Protein AF-A0A5B0SLC3-F1 (afdb_monomer_lite)

Foldseek 3Di:
DDDDDDDPVVVVVVVVVVVVVPPPDDWFDLDDAQAQWEAPQAPRATAFEAEDPQPPQQDWWAAPPDIQGSVNVVVVLLCCRRDHFAADPPFVDDQPLQCQQPVPPDDQWGWTWDDPPFKIWIKTWHKQAQQCVVRVDPSGHWHQNDNSSHDPPTRIYTYIGTGFMHGPSHTID

Organism: NCBI:txid56615

Radius of gyration: 23.88 Å; chains: 1; bounding box: 84×32×61 Å

pLDDT: mean 75.94, std 16.92, range [32.44, 94.94]

Sequence (173 aa):
MHLHTDSPFRIILSAFLLAFCCAISSWAATIMPNGAALGDMCDNSLACSVIDETWPKNKTFSCASKSITPTALGTATQALTIGKPRKIENGTSWPASASSGCANNGSDYSKHSYSNGLWTMYYTIRTVCKCKGKTRDAMAMPMCRAATSQDVSACNLAIFKFCSVEMNGSPCT

Secondary structure (DSSP, 8-state):
-------THHHHHHHHHHHHSSSS-SS--SS--SS--EEEEETTEEEEEEE-TTS-TTPPEEETTEEE-HHHHHHHHHHHHHS-PEEPTTTTS--HHHHHHHTTS-TTEEEEEEE-SS-EEEEEEEEEE-HHHHHS-TT------STTSB-TTSSEEEEEEEEEEEETTEE--

Structure (mmCIF, N/CA/C/O backbone):
data_AF-A0A5B0SLC3-F1
#
_entry.id   AF-A0A5B0SLC3-F1
#
loop_
_atom_site.group_PDB
_atom_site.id
_atom_site.type_symbol
_atom_site.label_atom_id
_atom_site.label_alt_id
_atom_site.label_comp_id
_atom_site.label_asym_id
_atom_site.label_entity_id
_atom_site.label_seq_id
_atom_site.pdbx_PDB_ins_code
_atom_site.Cartn_x
_atom_site.Cartn_y
_atom_site.Cartn_z
_atom_site.occupancy
_atom_site.B_iso_or_equiv
_atom_site.auth_seq_id
_atom_site.auth_comp_id
_atom_site.auth_asym_id
_atom_site.auth_atom_id
_atom_site.pdbx_PDB_model_num
ATOM 1 N N . MET A 1 1 ? 66.883 16.657 -39.617 1.00 36.19 1 MET A N 1
ATOM 2 C CA . MET A 1 1 ? 65.716 17.354 -39.033 1.00 36.19 1 MET A CA 1
ATOM 3 C C . MET A 1 1 ? 64.466 16.798 -39.698 1.00 36.19 1 MET A C 1
ATOM 5 O O . MET A 1 1 ? 64.132 17.227 -40.791 1.00 36.19 1 MET A O 1
ATOM 9 N N . HIS A 1 2 ? 63.833 15.786 -39.103 1.00 32.44 2 HIS A N 1
ATOM 10 C CA . HIS A 1 2 ? 62.523 15.306 -39.545 1.00 32.44 2 HIS A CA 1
ATOM 11 C C . HIS A 1 2 ? 61.487 15.812 -38.543 1.00 32.44 2 HIS A C 1
ATOM 13 O O . HIS A 1 2 ? 61.412 15.304 -37.428 1.00 32.44 2 HIS A O 1
ATOM 19 N N . LEU A 1 3 ? 60.729 16.841 -38.930 1.00 38.75 3 LEU A N 1
ATOM 20 C CA . LEU A 1 3 ? 59.452 17.142 -38.293 1.00 38.75 3 LEU A CA 1
ATOM 21 C C . LEU A 1 3 ? 58.434 16.148 -38.855 1.00 38.75 3 LEU A C 1
ATOM 23 O O . LEU A 1 3 ? 58.049 16.258 -40.017 1.00 38.75 3 LEU A O 1
ATOM 27 N N . HIS A 1 4 ? 58.019 15.183 -38.039 1.00 42.00 4 HIS A N 1
ATOM 28 C CA . HIS A 1 4 ? 56.776 14.466 -38.281 1.00 42.00 4 HIS A CA 1
ATOM 29 C C . HIS A 1 4 ? 55.666 15.245 -37.577 1.00 42.00 4 HIS A C 1
ATOM 31 O O . HIS A 1 4 ? 55.632 15.364 -36.357 1.00 42.00 4 HIS A O 1
ATOM 37 N N . THR A 1 5 ? 54.815 15.851 -38.392 1.00 42.91 5 THR A N 1
ATOM 38 C CA . THR A 1 5 ? 53.596 16.552 -38.016 1.00 42.91 5 THR A CA 1
ATOM 39 C C . THR A 1 5 ? 52.599 15.557 -37.429 1.00 42.91 5 THR A C 1
ATOM 41 O O . THR A 1 5 ? 52.014 14.748 -38.151 1.00 42.91 5 THR A O 1
ATOM 44 N N . ASP A 1 6 ? 52.397 15.624 -36.115 1.00 46.72 6 ASP A N 1
ATOM 45 C CA . ASP A 1 6 ? 51.289 14.942 -35.455 1.00 46.72 6 ASP A CA 1
ATOM 46 C C . ASP A 1 6 ? 49.964 15.533 -35.947 1.00 46.72 6 ASP A C 1
ATOM 48 O O . ASP A 1 6 ? 49.672 16.720 -35.798 1.00 46.72 6 ASP A O 1
ATOM 52 N N . SER A 1 7 ? 49.169 14.686 -36.598 1.00 44.53 7 SER A N 1
ATOM 53 C CA . SER A 1 7 ? 47.860 15.042 -37.134 1.00 44.53 7 SER A CA 1
ATOM 54 C C . SER A 1 7 ? 46.860 15.249 -35.983 1.00 44.53 7 SER A C 1
ATOM 56 O O . SER A 1 7 ? 46.539 14.283 -35.281 1.00 44.53 7 SER A O 1
ATOM 58 N N . PRO A 1 8 ? 46.282 16.454 -35.804 1.00 50.91 8 PRO A N 1
ATOM 59 C CA . PRO A 1 8 ? 45.325 16.733 -34.725 1.00 50.91 8 PRO A CA 1
ATOM 60 C C . PRO A 1 8 ? 43.996 15.974 -34.889 1.00 50.91 8 PRO A C 1
ATOM 62 O O . PRO A 1 8 ? 43.190 15.898 -33.964 1.00 50.91 8 PRO A O 1
ATOM 65 N N . PHE A 1 9 ? 43.769 15.357 -36.053 1.00 48.25 9 PHE A N 1
ATOM 66 C CA . PHE A 1 9 ? 42.526 14.663 -36.383 1.00 48.25 9 PHE A CA 1
ATOM 67 C C . PHE A 1 9 ? 42.329 13.346 -35.617 1.00 48.25 9 PHE A C 1
ATOM 69 O O . PHE A 1 9 ? 41.194 12.922 -35.403 1.00 48.25 9 PHE A O 1
ATOM 76 N N . ARG A 1 10 ? 43.411 12.701 -35.155 1.00 47.53 10 ARG A N 1
ATOM 77 C CA . ARG A 1 10 ? 43.316 11.434 -34.403 1.00 47.53 10 ARG A CA 1
ATOM 78 C C . ARG A 1 10 ? 42.950 11.620 -32.929 1.00 47.53 10 ARG A C 1
ATOM 80 O O . ARG A 1 10 ? 42.348 10.723 -32.339 1.00 47.53 10 ARG A O 1
ATOM 87 N N . ILE A 1 11 ? 43.255 12.785 -32.359 1.00 51.59 11 ILE A N 1
ATOM 88 C CA . ILE A 1 11 ? 42.973 13.110 -30.952 1.00 51.59 11 ILE A CA 1
ATOM 89 C C . ILE A 1 11 ? 41.493 13.493 -30.770 1.00 51.59 11 ILE A C 1
ATOM 91 O O . ILE A 1 11 ? 40.866 13.144 -29.773 1.00 51.59 11 ILE A O 1
ATOM 95 N N . ILE A 1 12 ? 40.888 14.135 -31.773 1.00 51.41 12 ILE A N 1
ATOM 96 C CA . ILE A 1 12 ? 39.483 14.571 -31.707 1.00 51.41 12 ILE A CA 1
ATOM 97 C C . ILE A 1 12 ? 38.520 13.376 -31.826 1.00 51.41 12 ILE A C 1
ATOM 99 O O . ILE A 1 12 ? 37.503 13.326 -31.132 1.00 51.41 12 ILE A O 1
ATOM 103 N N . LEU A 1 13 ? 38.861 12.367 -32.638 1.00 46.47 13 LEU A N 1
ATOM 104 C CA . LEU A 1 13 ? 38.028 11.169 -32.800 1.00 46.47 13 LEU A CA 1
ATOM 105 C C . LEU A 1 13 ? 38.008 10.286 -31.536 1.00 46.47 13 LEU A C 1
ATOM 107 O O . LEU A 1 13 ? 36.994 9.664 -31.224 1.00 46.47 13 LEU A O 1
ATOM 111 N N . SER A 1 14 ? 39.113 10.257 -30.786 1.00 49.41 14 SER A N 1
ATOM 112 C CA . SER A 1 14 ? 39.241 9.475 -29.550 1.00 49.41 14 SER A CA 1
ATOM 113 C C . SER A 1 14 ? 38.567 10.150 -28.348 1.00 49.41 14 SER A C 1
ATOM 115 O O . SER A 1 14 ? 38.035 9.451 -27.488 1.00 49.41 14 SER A O 1
ATOM 117 N N . ALA A 1 15 ? 38.470 11.484 -28.324 1.00 49.84 15 ALA A N 1
ATOM 118 C CA . ALA A 1 15 ? 37.702 12.205 -27.303 1.00 49.84 15 ALA A CA 1
ATOM 119 C C . ALA A 1 15 ? 36.176 12.020 -27.456 1.00 49.84 15 ALA A C 1
ATOM 121 O O . ALA A 1 15 ? 35.467 11.888 -26.458 1.00 49.84 15 ALA A O 1
ATOM 122 N N . PHE A 1 16 ? 35.662 11.935 -28.689 1.00 45.88 16 PHE A N 1
ATOM 123 C CA . PHE A 1 16 ? 34.228 11.717 -28.933 1.00 45.88 16 PHE A CA 1
ATOM 124 C C . PHE A 1 16 ? 33.765 10.281 -28.637 1.00 45.88 16 PHE A C 1
ATOM 126 O O . PHE A 1 16 ? 32.650 10.089 -28.153 1.00 45.88 16 PHE A O 1
ATOM 133 N N . LEU A 1 17 ? 34.622 9.277 -28.851 1.00 46.28 17 LEU A N 1
ATOM 134 C CA . LEU A 1 17 ? 34.318 7.879 -28.508 1.00 46.28 17 LEU A CA 1
ATOM 135 C C . LEU A 1 17 ? 34.371 7.608 -26.992 1.00 46.28 17 LEU A C 1
ATOM 137 O O . LEU A 1 17 ? 33.623 6.767 -26.501 1.00 46.28 17 LEU A O 1
ATOM 141 N N . LEU A 1 18 ? 35.186 8.350 -26.233 1.00 45.97 18 LEU A N 1
ATOM 142 C CA . LEU A 1 18 ? 35.244 8.253 -24.766 1.00 45.97 18 LEU A CA 1
ATOM 143 C C . LEU A 1 18 ? 34.127 9.039 -24.057 1.00 45.97 18 LEU A C 1
ATOM 145 O O . LEU A 1 18 ? 33.685 8.631 -22.985 1.00 45.97 18 LEU A O 1
ATOM 149 N N . ALA A 1 19 ? 33.611 10.114 -24.660 1.00 43.69 19 ALA A N 1
ATOM 150 C CA . ALA A 1 19 ? 32.486 10.869 -24.101 1.00 43.69 19 ALA A CA 1
ATOM 151 C C . ALA A 1 19 ? 31.131 10.148 -24.257 1.00 43.69 19 ALA A C 1
ATOM 153 O O . ALA A 1 19 ? 30.224 10.363 -23.453 1.00 43.69 19 ALA A O 1
ATOM 154 N N . PHE A 1 20 ? 30.992 9.255 -25.244 1.00 40.78 20 PHE A N 1
ATOM 155 C CA . PHE A 1 20 ? 29.750 8.505 -25.469 1.00 40.78 20 PHE A CA 1
ATOM 156 C C . PHE A 1 20 ? 29.604 7.255 -24.585 1.00 40.78 20 PHE A C 1
ATOM 158 O O . PHE A 1 20 ? 28.486 6.795 -24.364 1.00 40.78 20 PHE A O 1
ATOM 165 N N . CYS A 1 21 ? 30.701 6.742 -24.016 1.00 43.66 21 CYS A N 1
ATOM 166 C CA . CYS A 1 21 ? 30.666 5.593 -23.101 1.00 43.66 21 CYS A CA 1
ATOM 167 C C . CYS A 1 21 ? 30.377 5.965 -21.636 1.00 43.66 21 CYS A C 1
ATOM 169 O O . CYS A 1 21 ? 30.085 5.078 -20.842 1.00 43.66 21 CYS A O 1
ATOM 171 N N . CYS A 1 22 ? 30.421 7.251 -21.267 1.00 45.25 22 CYS A N 1
ATOM 172 C CA . CYS A 1 22 ? 30.190 7.689 -19.882 1.00 45.25 22 CYS A CA 1
ATOM 173 C C . CYS A 1 22 ? 28.802 8.310 -19.636 1.00 45.25 22 CYS A C 1
ATOM 175 O O . CYS A 1 22 ? 28.469 8.603 -18.490 1.00 45.25 22 CYS A O 1
ATOM 177 N N . ALA A 1 23 ? 27.980 8.506 -20.676 1.00 43.38 23 ALA A N 1
ATOM 178 C CA . ALA A 1 23 ? 26.650 9.129 -20.560 1.00 43.38 23 ALA A CA 1
ATOM 179 C C . ALA A 1 23 ? 25.478 8.124 -20.497 1.00 43.38 23 ALA A C 1
ATOM 181 O O . ALA A 1 23 ? 24.318 8.510 -20.361 1.00 43.38 23 ALA A O 1
ATOM 182 N N . ILE A 1 24 ? 25.775 6.829 -20.566 1.00 48.19 24 ILE A N 1
ATOM 183 C CA . ILE A 1 24 ? 24.839 5.711 -20.427 1.00 48.19 24 ILE A CA 1
ATOM 184 C C . ILE A 1 24 ? 25.585 4.788 -19.462 1.00 48.19 24 ILE A C 1
ATOM 186 O O . ILE A 1 24 ? 26.586 4.206 -19.838 1.00 48.19 24 ILE A O 1
ATOM 190 N N . SER A 1 25 ? 25.333 4.740 -18.162 1.00 48.56 25 SER A N 1
ATOM 191 C CA . SER A 1 25 ? 24.081 4.339 -17.541 1.00 48.56 25 SER A CA 1
ATOM 192 C C . SER A 1 25 ? 24.307 4.339 -16.025 1.00 48.56 25 SER A C 1
ATOM 194 O O . SER A 1 25 ? 24.937 3.425 -15.499 1.00 48.56 25 SER A O 1
ATOM 196 N N . SER A 1 26 ? 23.800 5.335 -15.298 1.00 47.81 26 SER A N 1
ATOM 197 C CA . SER A 1 26 ? 23.994 5.407 -13.836 1.00 47.81 26 SER A CA 1
ATOM 198 C C . SER A 1 26 ? 22.776 4.952 -13.025 1.00 47.81 26 SER A C 1
ATOM 200 O O . SER A 1 26 ? 22.685 5.289 -11.848 1.00 47.81 26 SER A O 1
ATOM 202 N N . TRP A 1 27 ? 21.783 4.281 -13.621 1.00 49.03 27 TRP A N 1
ATOM 203 C CA . TRP A 1 27 ? 20.468 4.123 -12.962 1.00 49.03 27 TRP A CA 1
ATOM 204 C C . TRP A 1 27 ? 19.976 2.681 -12.826 1.00 49.03 27 TRP A C 1
ATOM 206 O O . TRP A 1 27 ? 18.913 2.460 -12.254 1.00 49.03 27 TRP A O 1
ATOM 216 N N . ALA A 1 28 ? 20.739 1.710 -13.320 1.00 49.09 28 ALA A N 1
ATOM 217 C CA . ALA A 1 28 ? 20.491 0.296 -13.079 1.00 49.09 28 ALA A CA 1
ATOM 218 C C . ALA A 1 28 ? 21.817 -0.352 -12.697 1.00 49.09 28 ALA A C 1
ATOM 220 O O . ALA A 1 28 ? 22.614 -0.731 -13.549 1.00 49.09 28 ALA A O 1
ATOM 221 N N . ALA A 1 29 ? 22.086 -0.384 -11.395 1.00 48.25 29 ALA A N 1
ATOM 222 C CA . ALA A 1 29 ? 23.205 -1.140 -10.865 1.00 48.25 29 ALA A CA 1
ATOM 223 C C . ALA A 1 29 ? 22.861 -2.630 -10.966 1.00 48.25 29 ALA A C 1
ATOM 225 O O . ALA A 1 29 ? 21.820 -3.061 -10.473 1.00 48.25 29 ALA A O 1
ATOM 226 N N . THR A 1 30 ? 23.738 -3.402 -11.607 1.00 51.12 30 THR A N 1
ATOM 227 C CA . THR A 1 30 ? 23.533 -4.829 -11.866 1.00 51.12 30 THR A CA 1
ATOM 228 C C . THR A 1 30 ? 23.347 -5.639 -10.577 1.00 51.12 30 THR A C 1
A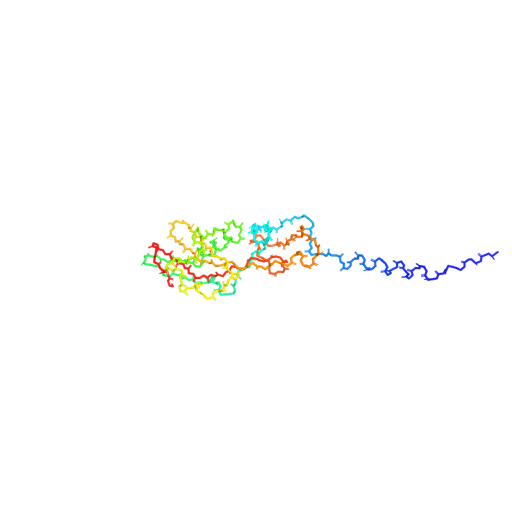TOM 230 O O . THR A 1 30 ? 22.634 -6.630 -10.637 1.00 51.12 30 THR A O 1
ATOM 233 N N . ILE A 1 31 ? 23.867 -5.222 -9.405 1.00 50.34 31 ILE A N 1
ATOM 234 C CA . ILE A 1 31 ? 23.516 -5.803 -8.086 1.00 50.34 31 ILE A CA 1
ATOM 235 C C . ILE A 1 31 ? 23.731 -4.783 -6.941 1.00 50.34 31 ILE A C 1
ATOM 237 O O . ILE A 1 31 ? 24.843 -4.290 -6.777 1.00 50.34 31 ILE A O 1
ATOM 241 N N . MET A 1 32 ? 22.680 -4.501 -6.148 1.00 46.25 32 MET A N 1
ATOM 242 C CA . MET A 1 32 ? 22.613 -4.480 -4.660 1.00 46.25 32 MET A CA 1
ATOM 243 C C . MET A 1 32 ? 21.408 -3.635 -4.171 1.00 46.25 32 MET A C 1
ATOM 245 O O . MET A 1 32 ? 21.354 -2.434 -4.450 1.00 46.25 32 MET A O 1
ATOM 249 N N . PRO A 1 33 ? 20.443 -4.212 -3.426 1.00 49.16 33 PRO A N 1
ATOM 250 C CA . PRO A 1 33 ? 19.330 -3.463 -2.847 1.00 49.16 33 PRO A CA 1
ATOM 251 C C . PRO A 1 33 ? 19.785 -2.766 -1.556 1.00 49.16 33 PRO A C 1
ATOM 253 O O . PRO A 1 33 ? 19.995 -3.421 -0.541 1.00 49.16 33 PRO A O 1
ATOM 256 N N . ASN A 1 34 ? 19.920 -1.439 -1.558 1.00 51.75 34 ASN A N 1
ATOM 257 C CA . ASN A 1 34 ? 20.232 -0.680 -0.337 1.00 51.75 34 ASN A CA 1
ATOM 258 C C . ASN A 1 34 ? 18.961 -0.129 0.322 1.00 51.75 34 ASN A C 1
ATOM 260 O O . ASN A 1 34 ? 18.767 1.075 0.452 1.00 51.75 34 ASN A O 1
ATOM 264 N N . GLY A 1 35 ? 18.107 -1.055 0.746 1.00 56.19 35 GLY A N 1
ATOM 265 C CA . GLY A 1 35 ? 16.836 -0.822 1.423 1.00 56.19 35 GLY A CA 1
ATOM 266 C C . GLY A 1 35 ? 16.010 -2.104 1.383 1.00 56.19 35 GLY A C 1
ATOM 267 O O . GLY A 1 35 ? 16.305 -3.002 0.591 1.00 56.19 35 GLY A O 1
ATOM 268 N N . ALA A 1 36 ? 14.965 -2.223 2.205 1.00 66.50 36 ALA A N 1
ATOM 269 C CA . ALA A 1 36 ? 13.980 -3.267 1.938 1.00 66.50 36 ALA A CA 1
ATOM 270 C C . ALA A 1 36 ? 13.426 -3.056 0.507 1.00 66.50 36 ALA A C 1
ATOM 272 O O . ALA A 1 36 ? 13.385 -1.924 0.024 1.00 66.50 36 ALA A O 1
ATOM 273 N N . ALA A 1 37 ? 13.042 -4.098 -0.215 1.00 75.50 37 ALA A N 1
ATOM 274 C CA . ALA A 1 37 ? 12.427 -3.964 -1.534 1.00 75.50 37 ALA A CA 1
ATOM 275 C C . ALA A 1 37 ? 11.290 -4.971 -1.642 1.00 75.50 37 ALA A C 1
ATOM 277 O O . ALA A 1 37 ? 11.351 -6.058 -1.063 1.00 75.50 37 ALA A O 1
ATOM 278 N N . LEU A 1 38 ? 10.247 -4.606 -2.377 1.00 82.81 38 LEU A N 1
ATOM 279 C CA . LEU A 1 38 ? 9.058 -5.432 -2.506 1.00 82.81 38 LEU A CA 1
ATOM 280 C C . LEU A 1 38 ? 9.235 -6.387 -3.677 1.00 82.81 38 LEU A C 1
ATOM 282 O O . LEU A 1 38 ? 9.367 -5.944 -4.814 1.00 82.81 38 LEU A O 1
ATOM 286 N N . GLY A 1 39 ? 9.259 -7.686 -3.385 1.00 80.31 39 GLY A N 1
ATOM 287 C CA . GLY A 1 39 ? 9.305 -8.740 -4.397 1.00 80.31 39 GLY A CA 1
ATOM 288 C C . GLY A 1 39 ? 7.956 -8.986 -5.064 1.00 80.31 39 GLY A C 1
ATOM 289 O O . GLY A 1 39 ? 6.916 -8.600 -4.534 1.00 80.31 39 GLY A O 1
ATOM 290 N N . ASP A 1 40 ? 7.995 -9.657 -6.214 1.00 79.94 40 ASP A N 1
ATOM 291 C CA . ASP A 1 40 ? 6.821 -10.104 -6.972 1.00 79.94 40 ASP A CA 1
ATOM 292 C C . ASP A 1 40 ? 5.856 -8.974 -7.383 1.00 79.94 40 ASP A C 1
ATOM 294 O O . ASP A 1 40 ? 4.640 -9.167 -7.452 1.00 79.94 40 ASP A O 1
ATOM 298 N N . MET A 1 41 ? 6.401 -7.781 -7.658 1.00 83.81 41 MET A N 1
ATOM 299 C CA . MET A 1 41 ? 5.620 -6.590 -8.026 1.00 83.81 41 MET A CA 1
ATOM 300 C C . MET A 1 41 ? 5.574 -6.352 -9.541 1.00 83.81 41 MET A C 1
ATOM 302 O O . MET A 1 41 ? 4.526 -6.007 -10.082 1.00 83.81 41 MET A O 1
ATOM 306 N N . CYS A 1 42 ? 6.700 -6.532 -10.235 1.00 82.06 42 CYS A N 1
ATOM 307 C CA . CYS A 1 42 ? 6.851 -6.208 -11.659 1.00 82.06 42 CYS A CA 1
ATOM 308 C C . CYS A 1 42 ? 7.370 -7.416 -12.440 1.00 82.06 42 CYS A C 1
ATOM 310 O O . CYS A 1 42 ? 8.559 -7.666 -12.359 1.00 82.06 42 CYS A O 1
ATOM 312 N N . ASP A 1 43 ? 6.548 -8.172 -13.176 1.00 79.50 43 ASP A N 1
ATOM 313 C CA . ASP A 1 43 ? 6.993 -9.401 -13.876 1.00 79.50 43 ASP A CA 1
ATOM 314 C C . ASP A 1 43 ? 7.875 -10.317 -12.986 1.00 79.50 43 ASP A C 1
ATOM 316 O O . ASP A 1 43 ? 8.914 -10.817 -13.410 1.00 79.50 43 ASP A O 1
ATOM 320 N N . ASN A 1 44 ? 7.482 -10.495 -11.716 1.00 71.62 44 ASN A N 1
ATOM 321 C CA . ASN A 1 44 ? 8.248 -11.200 -10.669 1.00 71.62 44 ASN A CA 1
ATOM 322 C C . ASN A 1 44 ? 9.583 -10.532 -10.249 1.00 71.62 44 ASN A C 1
ATOM 324 O O . ASN A 1 44 ? 10.486 -11.178 -9.727 1.00 71.62 44 ASN A O 1
ATOM 328 N N . SER A 1 45 ? 9.708 -9.222 -10.457 1.00 79.62 45 SER A N 1
ATOM 329 C CA . SER A 1 45 ? 10.847 -8.375 -10.077 1.00 79.62 45 SER A CA 1
ATOM 330 C C . SER A 1 45 ? 10.543 -7.499 -8.852 1.00 79.62 45 SER A C 1
ATOM 332 O O . SER A 1 45 ? 9.414 -7.449 -8.348 1.00 79.62 45 SER A O 1
ATOM 334 N N . LEU A 1 46 ? 11.577 -6.790 -8.392 1.00 86.19 46 LEU A N 1
ATOM 335 C CA . LEU A 1 46 ? 11.544 -5.871 -7.261 1.00 86.19 46 LEU A CA 1
ATOM 336 C C . LEU A 1 46 ? 10.907 -4.520 -7.629 1.00 86.19 46 LEU A C 1
ATOM 338 O O . LEU A 1 46 ? 11.030 -4.033 -8.759 1.00 86.19 46 LEU A O 1
ATOM 342 N N . ALA A 1 47 ? 10.297 -3.874 -6.635 1.00 88.25 47 ALA A N 1
ATOM 343 C CA . ALA A 1 47 ? 9.847 -2.486 -6.688 1.00 88.25 47 ALA A CA 1
ATOM 344 C C . ALA A 1 47 ? 10.154 -1.743 -5.376 1.00 88.25 47 ALA A C 1
ATOM 346 O O . ALA A 1 47 ? 10.138 -2.334 -4.292 1.00 88.25 47 ALA A O 1
ATOM 347 N N . CYS A 1 48 ? 10.402 -0.436 -5.481 1.00 89.25 48 CYS A N 1
ATOM 348 C CA . CYS A 1 48 ? 10.525 0.449 -4.323 1.00 89.25 48 CYS A CA 1
ATOM 349 C C . CYS A 1 48 ? 9.146 0.932 -3.889 1.00 89.25 48 CYS A C 1
ATOM 351 O O . CYS A 1 48 ? 8.274 1.175 -4.725 1.00 89.25 48 CYS A O 1
ATOM 353 N N . SER A 1 49 ? 8.930 1.046 -2.583 1.00 89.94 49 SER A N 1
ATOM 354 C CA . SER A 1 49 ? 7.642 1.485 -2.064 1.00 89.94 49 SER A CA 1
ATOM 355 C C . SER A 1 49 ? 7.460 2.986 -2.297 1.00 89.94 49 SER A C 1
ATOM 357 O O . SER A 1 49 ? 8.410 3.764 -2.335 1.00 89.94 49 SER A O 1
ATOM 359 N N . VAL A 1 50 ? 6.218 3.411 -2.474 1.00 90.94 50 VAL A N 1
ATOM 360 C CA . VAL A 1 50 ? 5.832 4.822 -2.466 1.00 90.94 50 VAL A CA 1
ATOM 361 C C . VAL A 1 50 ? 4.528 4.910 -1.703 1.00 90.94 50 VAL A C 1
ATOM 363 O O . VAL A 1 50 ? 3.588 4.189 -2.014 1.00 90.94 50 VAL A O 1
ATOM 366 N N . ILE A 1 51 ? 4.459 5.776 -0.700 1.00 90.94 51 ILE A N 1
ATOM 367 C CA . ILE A 1 51 ? 3.205 6.058 -0.005 1.00 90.94 51 ILE A CA 1
ATOM 368 C C . ILE A 1 51 ? 2.488 7.179 -0.753 1.00 90.94 51 ILE A C 1
ATOM 370 O O . ILE A 1 51 ? 3.049 8.265 -0.903 1.00 90.94 51 ILE A O 1
ATOM 374 N N . ASP A 1 52 ? 1.267 6.905 -1.210 1.00 91.00 52 ASP A N 1
ATOM 375 C CA . ASP A 1 52 ? 0.403 7.885 -1.866 1.00 91.00 52 ASP A CA 1
ATOM 376 C C . ASP A 1 52 ? 0.156 9.107 -0.963 1.00 91.00 52 ASP A C 1
ATOM 378 O O . ASP A 1 52 ? 0.160 9.015 0.270 1.00 91.00 52 ASP A O 1
ATOM 382 N N . GLU A 1 53 ? -0.040 10.277 -1.566 1.00 89.12 53 GLU A N 1
ATOM 383 C CA . GLU A 1 53 ? -0.242 11.526 -0.829 1.00 89.12 53 GLU A CA 1
ATOM 384 C C . GLU A 1 53 ? -1.507 11.510 0.035 1.00 89.12 53 GLU A C 1
ATOM 386 O O . GLU A 1 53 ? -1.520 12.123 1.103 1.00 89.12 53 GLU A O 1
ATOM 391 N N . THR A 1 54 ? -2.533 10.745 -0.359 1.00 88.62 54 THR A N 1
ATOM 392 C CA . THR A 1 54 ? -3.776 10.613 0.408 1.00 88.62 54 THR A CA 1
ATOM 393 C C . THR A 1 54 ? -3.642 9.653 1.591 1.00 88.62 54 THR A C 1
ATOM 395 O O . THR A 1 54 ? -4.634 9.344 2.254 1.00 88.62 54 THR A O 1
ATOM 398 N N . TRP A 1 55 ? -2.442 9.126 1.860 1.00 91.44 55 TRP A N 1
ATOM 399 C CA . TRP A 1 55 ? -2.219 8.239 2.994 1.00 91.44 55 TRP A CA 1
ATOM 400 C C . TRP A 1 55 ? -2.434 8.980 4.324 1.00 91.44 55 TRP A C 1
ATOM 402 O O . TRP A 1 55 ? -1.876 10.062 4.524 1.00 91.44 55 TRP A O 1
ATOM 412 N N . PRO A 1 56 ? -3.179 8.407 5.284 1.00 92.31 56 PRO A N 1
ATOM 413 C CA . PRO A 1 56 ? -3.646 9.117 6.474 1.00 92.31 56 PRO A CA 1
ATOM 414 C C . PRO A 1 56 ? -2.578 9.240 7.582 1.00 92.31 56 PRO A C 1
ATOM 416 O O . PRO A 1 56 ? -2.817 8.893 8.733 1.00 92.31 56 PRO A O 1
ATOM 419 N N . LYS A 1 57 ? -1.390 9.768 7.254 1.00 89.25 57 LYS A N 1
ATOM 420 C CA . LYS A 1 57 ? -0.175 9.783 8.103 1.00 89.25 57 LYS A CA 1
ATOM 421 C C . LYS A 1 57 ? -0.380 10.366 9.508 1.00 89.25 57 LYS A C 1
ATOM 423 O O . LYS A 1 57 ? 0.206 9.865 10.458 1.00 89.25 57 LYS A O 1
ATOM 428 N N . ASN A 1 58 ? -1.222 11.392 9.632 1.00 92.38 58 ASN A N 1
ATOM 429 C CA . ASN A 1 58 ? -1.460 12.122 10.883 1.00 92.38 58 ASN A CA 1
ATOM 430 C C . ASN A 1 58 ? -2.878 11.911 11.435 1.00 92.38 58 ASN A C 1
ATOM 432 O O . ASN A 1 58 ? -3.349 12.702 12.250 1.00 92.38 58 ASN A O 1
ATOM 436 N N . LYS A 1 59 ? -3.587 10.879 10.966 1.00 91.88 59 LYS A N 1
ATOM 437 C CA . LYS A 1 59 ? -4.975 10.631 11.352 1.00 91.88 59 LYS A CA 1
ATOM 438 C C . LYS A 1 59 ? -5.050 9.689 12.550 1.00 91.88 59 LYS A C 1
ATOM 440 O O . LYS A 1 59 ? -4.424 8.631 12.560 1.00 91.88 59 LYS A O 1
ATOM 445 N N . THR A 1 60 ? -5.874 10.057 13.524 1.00 94.38 60 THR A N 1
ATOM 446 C CA . THR A 1 60 ? -6.399 9.115 14.514 1.00 94.38 60 THR A CA 1
ATOM 447 C C . THR A 1 60 ? -7.697 8.542 13.970 1.00 94.38 60 THR A C 1
ATOM 449 O O . THR A 1 60 ? -8.579 9.311 13.595 1.00 94.38 60 THR A O 1
ATOM 452 N N . PHE A 1 61 ? -7.818 7.219 13.930 1.00 93.88 61 PHE A N 1
ATOM 453 C CA . PHE A 1 61 ? -9.080 6.565 13.595 1.00 93.88 61 PHE A CA 1
ATOM 454 C C . PHE A 1 61 ? -9.819 6.185 14.867 1.00 93.88 61 PHE A C 1
ATOM 456 O O . PHE A 1 61 ? -9.244 5.536 15.744 1.00 93.88 61 PHE A O 1
ATOM 463 N N . SER A 1 62 ? -11.090 6.549 14.943 1.00 93.25 62 SER A N 1
ATOM 464 C CA . SER A 1 62 ? -12.001 6.107 15.990 1.00 93.25 62 SER A CA 1
ATOM 465 C C . SER A 1 62 ? -12.665 4.803 15.554 1.00 93.25 62 SER A C 1
ATOM 467 O O . SER A 1 62 ? -13.376 4.754 14.552 1.00 93.25 62 SER A O 1
ATOM 469 N N . CYS A 1 63 ? -12.422 3.736 16.309 1.00 87.50 63 CYS A N 1
ATOM 470 C CA . CYS A 1 63 ? -13.082 2.444 16.163 1.00 87.50 63 CYS A CA 1
ATOM 471 C C . CYS A 1 63 ? -13.988 2.206 17.381 1.00 87.50 63 CYS A C 1
ATOM 473 O O . CYS A 1 63 ? -13.791 2.827 18.424 1.00 87.50 63 CYS A O 1
ATOM 475 N N . ALA A 1 64 ? -14.947 1.279 17.275 1.00 78.38 64 ALA A N 1
ATOM 476 C CA . ALA A 1 64 ? -16.009 1.054 18.267 1.00 78.38 64 ALA A CA 1
ATOM 477 C C . ALA A 1 64 ? -15.592 1.229 19.746 1.00 78.38 64 ALA A C 1
ATOM 479 O O . ALA A 1 64 ? -16.239 1.972 20.475 1.00 78.38 64 ALA A O 1
ATOM 480 N N . SER A 1 65 ? -14.508 0.580 20.189 1.00 77.56 65 SER A N 1
ATOM 481 C CA . SER A 1 65 ? -14.034 0.648 21.583 1.00 77.56 65 SER A CA 1
ATOM 482 C C . SER A 1 65 ? -12.600 1.155 21.754 1.00 77.56 65 SER A C 1
ATOM 484 O O . SER A 1 65 ? -12.094 1.191 22.876 1.00 77.56 65 SER A O 1
ATOM 486 N N . LYS A 1 66 ? -11.910 1.514 20.666 1.00 89.19 66 LYS A N 1
ATOM 487 C CA . LYS A 1 66 ? -10.491 1.898 20.685 1.00 89.19 66 LYS A CA 1
ATOM 488 C C . LYS A 1 66 ? -10.177 2.881 19.569 1.00 89.19 66 LYS A C 1
ATOM 490 O O . LYS A 1 66 ? -10.854 2.909 18.549 1.00 89.19 66 LYS A O 1
ATOM 495 N N . SER A 1 67 ? -9.079 3.606 19.727 1.00 92.19 67 SER A N 1
ATOM 496 C CA . SER A 1 67 ? -8.545 4.462 18.672 1.00 92.19 67 SER A CA 1
ATOM 497 C C . SER A 1 67 ? -7.258 3.884 18.096 1.00 92.19 67 SER A C 1
ATOM 499 O O . SER A 1 67 ? -6.429 3.335 18.826 1.00 92.19 67 SER A O 1
ATOM 501 N N . ILE A 1 68 ? -7.067 4.041 16.789 1.00 92.88 68 ILE A N 1
ATOM 502 C CA . ILE A 1 68 ? -5.796 3.766 16.115 1.00 92.88 68 ILE A CA 1
ATOM 503 C C . ILE A 1 68 ? -5.074 5.099 15.978 1.00 92.88 68 ILE A C 1
ATOM 505 O O . ILE A 1 68 ? -5.540 5.996 15.279 1.00 92.88 68 ILE A O 1
ATOM 509 N N . THR A 1 69 ? -3.956 5.244 16.684 1.00 94.94 69 THR A N 1
ATOM 510 C CA . THR A 1 69 ? -3.176 6.484 16.696 1.00 94.94 69 THR A CA 1
ATOM 511 C C . THR A 1 69 ? -2.329 6.631 15.426 1.00 94.94 69 THR A C 1
ATOM 513 O O . THR A 1 69 ? -1.980 5.620 14.804 1.00 94.94 69 THR A O 1
ATOM 516 N N . PRO A 1 70 ? -1.902 7.861 15.078 1.00 94.44 70 PRO A N 1
ATOM 517 C CA . PRO A 1 70 ? -0.961 8.094 13.983 1.00 94.44 70 PRO A CA 1
ATOM 518 C C . PRO A 1 70 ? 0.323 7.271 14.125 1.00 94.44 70 PRO A C 1
ATOM 520 O O . PRO A 1 70 ? 0.808 6.703 13.153 1.00 94.44 70 PRO A O 1
ATOM 523 N N . THR A 1 71 ? 0.837 7.124 15.352 1.00 93.25 71 THR A N 1
ATOM 524 C CA . THR A 1 71 ? 2.018 6.298 15.640 1.00 93.25 71 THR A CA 1
ATOM 525 C C . THR A 1 71 ? 1.783 4.828 15.299 1.00 93.25 71 THR A C 1
ATOM 527 O O . THR A 1 71 ? 2.615 4.213 14.637 1.00 93.25 71 THR A O 1
ATOM 530 N N . ALA A 1 72 ? 0.640 4.260 15.701 1.00 91.62 72 ALA A N 1
ATOM 531 C CA . ALA A 1 72 ? 0.306 2.870 15.393 1.00 91.62 72 ALA A CA 1
ATOM 532 C C . ALA A 1 72 ? 0.164 2.641 13.879 1.00 91.62 72 ALA A C 1
ATOM 534 O O . ALA A 1 72 ? 0.648 1.634 13.352 1.00 91.62 72 ALA A O 1
ATOM 535 N N . LEU A 1 73 ? -0.450 3.595 13.173 1.00 92.12 73 LEU A N 1
ATOM 536 C CA . LEU A 1 73 ? -0.539 3.570 11.717 1.00 92.12 73 LEU A CA 1
ATOM 537 C C . LEU A 1 73 ? 0.843 3.708 11.061 1.00 92.12 73 LEU A C 1
ATOM 539 O O . LEU A 1 73 ? 1.127 3.008 10.090 1.00 92.12 73 LEU A O 1
ATOM 543 N N . GLY A 1 74 ? 1.714 4.569 11.588 1.00 91.31 74 GLY A N 1
ATOM 544 C CA . GLY A 1 74 ? 3.085 4.759 11.113 1.00 91.31 74 GLY A CA 1
ATOM 545 C C . GLY A 1 74 ? 3.904 3.471 11.186 1.00 91.31 74 GLY A C 1
ATOM 546 O O . GLY A 1 74 ? 4.504 3.075 10.188 1.00 91.31 74 GLY A O 1
ATOM 547 N N . THR A 1 75 ? 3.841 2.754 12.313 1.00 90.06 75 THR A N 1
ATOM 548 C CA . THR A 1 75 ? 4.499 1.446 12.476 1.00 90.06 75 THR A CA 1
ATOM 549 C C . THR A 1 75 ? 3.992 0.422 11.462 1.00 90.06 75 THR A C 1
ATOM 551 O O . THR A 1 75 ? 4.784 -0.281 10.834 1.00 90.06 75 THR A O 1
ATOM 554 N N . ALA A 1 76 ? 2.676 0.353 11.250 1.00 90.00 76 ALA A N 1
ATOM 555 C CA . ALA A 1 76 ? 2.115 -0.546 10.246 1.00 90.00 76 ALA A CA 1
ATOM 556 C C . ALA A 1 76 ? 2.507 -0.139 8.821 1.00 90.00 76 ALA A C 1
ATOM 558 O O . ALA A 1 76 ? 2.848 -0.997 8.016 1.00 90.00 76 ALA A O 1
ATOM 559 N N . THR A 1 77 ? 2.517 1.160 8.519 1.00 90.00 77 THR A N 1
ATOM 560 C CA . THR A 1 77 ? 2.958 1.692 7.222 1.00 90.00 77 THR A CA 1
ATOM 561 C C . THR A 1 77 ? 4.410 1.306 6.958 1.00 90.00 77 THR A C 1
ATOM 563 O O . THR A 1 77 ? 4.729 0.834 5.873 1.00 90.00 77 THR A O 1
ATOM 566 N N . GLN A 1 78 ? 5.283 1.416 7.963 1.00 87.06 78 GLN A N 1
ATOM 567 C CA . GLN A 1 78 ? 6.664 0.965 7.849 1.00 87.06 78 GLN A CA 1
ATOM 568 C C . GLN A 1 78 ? 6.731 -0.538 7.550 1.00 87.06 78 GLN A C 1
ATOM 570 O O . GLN A 1 78 ? 7.380 -0.924 6.577 1.00 87.06 78 GLN A O 1
ATOM 575 N N . ALA A 1 79 ? 6.011 -1.363 8.319 1.00 85.19 79 ALA A N 1
ATOM 576 C CA . ALA A 1 79 ? 5.951 -2.812 8.122 1.00 85.19 79 ALA A CA 1
ATOM 577 C C . ALA A 1 79 ? 5.440 -3.198 6.723 1.00 85.19 79 ALA A C 1
ATOM 579 O O . ALA A 1 79 ? 5.982 -4.112 6.104 1.00 85.19 79 ALA A O 1
ATOM 580 N N . LEU A 1 80 ? 4.447 -2.474 6.198 1.00 86.44 80 LEU A N 1
ATOM 581 C CA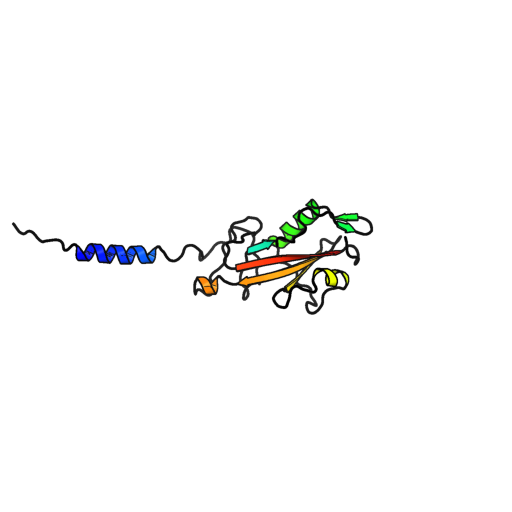 . LEU A 1 80 ? 3.961 -2.637 4.830 1.00 86.44 80 LEU A CA 1
ATOM 582 C C . LEU A 1 80 ? 5.040 -2.348 3.793 1.00 86.44 80 LEU A C 1
ATOM 584 O O . LEU A 1 80 ? 5.203 -3.110 2.844 1.00 86.44 80 LEU A O 1
ATOM 588 N N . THR A 1 81 ? 5.743 -1.227 3.960 1.00 83.56 81 THR A N 1
ATOM 589 C CA . THR A 1 81 ? 6.703 -0.749 2.963 1.00 83.56 81 THR A CA 1
ATOM 590 C C . THR A 1 81 ? 7.970 -1.592 2.896 1.00 83.56 81 THR A C 1
ATOM 592 O O . THR A 1 81 ? 8.569 -1.637 1.829 1.00 83.56 81 THR A O 1
ATOM 595 N N . ILE A 1 82 ? 8.336 -2.277 3.989 1.00 78.31 82 ILE A N 1
ATOM 596 C CA . ILE A 1 82 ? 9.531 -3.134 4.067 1.00 78.31 82 ILE A CA 1
ATOM 597 C C . ILE A 1 82 ? 9.234 -4.641 3.979 1.00 78.31 82 ILE A C 1
ATOM 599 O O . ILE A 1 82 ? 10.150 -5.435 3.775 1.00 78.31 82 ILE A O 1
ATOM 603 N N . GLY A 1 83 ? 7.985 -5.056 4.207 1.00 73.00 83 GLY A N 1
ATOM 604 C CA . GLY A 1 83 ? 7.571 -6.460 4.287 1.00 73.00 83 GLY A CA 1
ATOM 605 C C . GLY A 1 83 ? 6.988 -6.999 2.979 1.00 73.00 83 GLY A C 1
ATOM 606 O O . GLY A 1 83 ? 6.788 -6.263 2.026 1.00 73.00 83 GLY A O 1
ATOM 607 N N . LYS A 1 84 ? 6.667 -8.300 2.922 1.00 71.62 84 LYS A N 1
ATOM 608 C CA . LYS A 1 84 ? 5.930 -8.885 1.785 1.00 71.62 84 LYS A CA 1
ATOM 609 C C . LYS A 1 84 ? 4.425 -8.602 1.946 1.00 71.62 84 LYS A C 1
ATOM 611 O O . LYS A 1 84 ? 3.801 -9.243 2.796 1.00 71.62 84 LYS A O 1
ATOM 616 N N . PRO A 1 85 ? 3.826 -7.659 1.191 1.00 75.62 85 PRO A N 1
ATOM 617 C CA . PRO A 1 85 ? 2.421 -7.294 1.343 1.00 75.62 85 PRO A CA 1
ATOM 618 C C . PRO A 1 85 ? 1.526 -8.503 1.076 1.00 75.62 85 PRO A C 1
ATOM 620 O O . PRO A 1 85 ? 1.705 -9.221 0.090 1.00 75.62 85 PRO A O 1
ATOM 623 N N . ARG A 1 86 ? 0.533 -8.725 1.940 1.00 73.69 86 ARG A N 1
ATOM 624 C CA . ARG A 1 86 ? -0.395 -9.850 1.784 1.00 73.69 86 ARG A CA 1
ATOM 625 C C . ARG A 1 86 ? -1.486 -9.480 0.788 1.00 73.69 86 ARG A C 1
ATOM 627 O O . ARG A 1 86 ? -2.110 -8.425 0.896 1.00 73.69 86 ARG A O 1
ATOM 634 N N . LYS A 1 87 ? -1.681 -10.327 -0.223 1.00 75.62 87 LYS A N 1
ATOM 635 C CA . LYS A 1 87 ? -2.820 -10.224 -1.144 1.00 75.62 87 LYS A CA 1
ATOM 636 C C . LYS A 1 87 ? -4.084 -10.663 -0.412 1.00 75.62 87 LYS A C 1
ATOM 638 O O . LYS A 1 87 ? -4.028 -11.539 0.446 1.00 75.62 87 LYS A O 1
ATOM 643 N N . ILE A 1 88 ? -5.218 -10.074 -0.769 1.00 72.75 88 ILE A N 1
ATOM 644 C CA . ILE A 1 88 ? -6.515 -10.600 -0.334 1.00 72.75 88 ILE A CA 1
ATOM 645 C C . ILE A 1 88 ? -6.760 -11.912 -1.093 1.00 72.75 88 ILE A C 1
ATOM 647 O O . ILE A 1 88 ? -6.770 -11.908 -2.323 1.00 72.75 88 ILE A O 1
ATOM 651 N N . GLU A 1 89 ? -6.936 -13.019 -0.363 1.00 62.38 89 GLU A N 1
ATOM 652 C CA . GLU A 1 89 ? -7.014 -14.388 -0.915 1.00 62.38 89 GLU A CA 1
ATOM 653 C C . GLU A 1 89 ? -8.155 -14.570 -1.934 1.00 62.38 89 GLU A C 1
ATOM 655 O O . GLU A 1 89 ? -8.013 -15.331 -2.884 1.00 62.38 89 GLU A O 1
ATOM 660 N N . ASN A 1 90 ? -9.225 -13.773 -1.824 1.00 60.78 90 ASN A N 1
ATOM 661 C CA . ASN A 1 90 ? -10.343 -13.713 -2.774 1.00 60.78 90 ASN A CA 1
ATOM 662 C C . ASN A 1 90 ? -10.354 -12.391 -3.562 1.00 60.78 90 ASN A C 1
ATOM 664 O O . ASN A 1 90 ? -11.373 -11.706 -3.630 1.00 60.78 90 ASN A O 1
ATOM 668 N N . GLY A 1 91 ? -9.201 -11.992 -4.111 1.00 58.41 91 GLY A N 1
ATOM 669 C CA . GLY A 1 91 ? -8.918 -10.674 -4.708 1.00 58.41 91 GLY A CA 1
ATOM 670 C C . GLY A 1 91 ? -9.875 -10.145 -5.797 1.00 58.41 91 GLY A C 1
ATOM 671 O O . GLY A 1 91 ? -9.696 -9.022 -6.273 1.00 58.41 91 GLY A O 1
ATOM 672 N N . THR A 1 92 ? -10.926 -10.877 -6.168 1.00 63.12 92 THR A N 1
ATOM 673 C CA . THR A 1 92 ? -12.025 -10.383 -7.007 1.00 63.12 92 THR A CA 1
ATOM 674 C C . THR A 1 92 ? -12.894 -9.341 -6.296 1.00 63.12 92 THR A C 1
ATOM 676 O O . THR A 1 92 ? -13.277 -8.363 -6.938 1.00 63.12 92 THR A O 1
ATOM 679 N N . SER A 1 93 ? -13.112 -9.417 -4.976 1.00 74.44 93 SER A N 1
ATOM 680 C CA . SER A 1 93 ? -13.992 -8.481 -4.241 1.00 74.44 93 SER A CA 1
ATOM 681 C C . SER A 1 93 ? -13.376 -7.931 -2.952 1.00 74.44 93 SER A C 1
ATOM 683 O O . SER A 1 93 ? -12.624 -8.615 -2.264 1.00 74.44 93 SER A O 1
ATOM 685 N N . TRP A 1 94 ? -13.706 -6.682 -2.613 1.00 81.25 94 TRP A N 1
ATOM 686 C CA . TRP A 1 94 ? -13.397 -6.125 -1.293 1.00 81.25 94 TRP A CA 1
ATOM 687 C C . TRP A 1 94 ? -14.311 -6.745 -0.231 1.00 81.25 94 TRP A C 1
ATOM 689 O O . TRP A 1 94 ? -15.492 -6.949 -0.522 1.00 81.25 94 TRP A O 1
ATOM 699 N N . PRO A 1 95 ? -13.832 -6.989 1.002 1.00 76.44 95 PRO A N 1
ATOM 700 C CA . PRO A 1 95 ? -14.742 -7.144 2.127 1.00 76.44 95 PRO A CA 1
ATOM 701 C C . PRO A 1 95 ? -15.623 -5.896 2.256 1.00 76.44 95 PRO A C 1
ATOM 703 O O . PRO A 1 95 ? -15.217 -4.789 1.887 1.00 76.44 95 PRO A O 1
ATOM 706 N N . ALA A 1 96 ? -16.843 -6.075 2.763 1.00 75.31 96 ALA A N 1
ATOM 707 C CA . ALA A 1 96 ? -17.845 -5.010 2.831 1.00 75.31 96 ALA A CA 1
ATOM 708 C C . ALA A 1 96 ? -17.304 -3.747 3.528 1.00 75.31 96 ALA A C 1
ATOM 710 O O . ALA A 1 96 ? -17.503 -2.636 3.040 1.00 75.31 96 ALA A O 1
ATOM 711 N N . SER A 1 97 ? -16.515 -3.927 4.586 1.00 72.69 97 SER A N 1
ATOM 712 C CA . SER A 1 97 ? -15.830 -2.882 5.352 1.00 72.69 97 SER A CA 1
ATOM 713 C C . SER A 1 97 ? -14.744 -2.101 4.594 1.00 72.69 97 SER A C 1
ATOM 715 O O . SER A 1 97 ? -14.375 -0.997 4.997 1.00 72.69 97 SER A O 1
ATOM 717 N N . ALA A 1 98 ? -14.228 -2.642 3.489 1.00 74.44 98 ALA A N 1
ATOM 718 C CA . ALA A 1 98 ? -13.210 -2.015 2.643 1.00 74.44 98 ALA A CA 1
ATOM 719 C C . ALA A 1 98 ? -13.780 -1.359 1.380 1.00 74.44 98 ALA A C 1
ATOM 721 O O . ALA A 1 98 ? -13.118 -0.538 0.743 1.00 74.44 98 ALA A O 1
ATOM 722 N N . SER A 1 99 ? -15.007 -1.726 1.006 1.00 66.31 99 SER A N 1
ATOM 723 C CA . SER A 1 99 ? -15.595 -1.398 -0.292 1.00 66.31 99 SER A CA 1
ATOM 724 C C . SER A 1 99 ? -15.703 0.110 -0.558 1.00 66.31 99 SER A C 1
ATOM 726 O O . SER A 1 99 ? -15.323 0.555 -1.638 1.00 66.31 99 SER A O 1
ATOM 728 N N . SER A 1 100 ? -16.117 0.915 0.424 1.00 67.25 100 SER A N 1
ATOM 729 C CA . SER A 1 100 ? -16.334 2.360 0.252 1.00 67.25 100 SER A CA 1
ATOM 730 C C . SER A 1 100 ? -15.046 3.150 -0.009 1.00 67.25 100 SER A C 1
ATOM 732 O O . SER A 1 100 ? -15.034 4.040 -0.856 1.00 67.25 100 SER A O 1
ATOM 734 N N . GLY A 1 101 ? -13.950 2.804 0.673 1.00 69.06 101 GLY A N 1
ATOM 735 C CA . GLY A 1 101 ? -12.655 3.480 0.530 1.00 69.06 101 GLY A CA 1
ATOM 736 C C . GLY A 1 101 ? -11.816 2.993 -0.655 1.00 69.06 101 GLY A C 1
ATOM 737 O O . GLY A 1 101 ? -10.885 3.681 -1.069 1.00 69.06 101 GLY A O 1
ATOM 738 N N . CYS A 1 102 ? -12.130 1.816 -1.210 1.00 73.50 102 CYS A N 1
ATOM 739 C CA . CYS A 1 102 ? -11.335 1.188 -2.267 1.00 73.50 102 CYS A CA 1
ATOM 740 C C . CYS A 1 102 ? -12.023 1.061 -3.641 1.00 73.50 102 CYS A C 1
ATOM 742 O O . CYS A 1 102 ? -11.362 0.643 -4.596 1.00 73.50 102 CYS A O 1
ATOM 744 N N . ALA A 1 103 ? -13.327 1.338 -3.767 1.00 60.19 103 ALA A N 1
ATOM 745 C CA . ALA A 1 103 ? -14.113 0.998 -4.965 1.00 60.19 103 ALA A CA 1
ATOM 746 C C . ALA A 1 103 ? -13.625 1.642 -6.280 1.00 60.19 103 ALA A C 1
ATOM 748 O O . ALA A 1 103 ? -13.924 1.121 -7.350 1.00 60.19 103 ALA A O 1
ATOM 749 N N . ASN A 1 104 ? -12.839 2.722 -6.223 1.00 60.66 104 ASN A N 1
ATOM 750 C CA . ASN A 1 104 ? -12.624 3.607 -7.374 1.00 60.66 104 ASN A CA 1
ATOM 751 C C . ASN A 1 104 ? -11.200 3.610 -7.951 1.00 60.66 104 ASN A C 1
ATOM 753 O O . ASN A 1 104 ? -10.867 4.497 -8.730 1.00 60.66 104 ASN A O 1
ATOM 757 N N . ASN A 1 105 ? -10.332 2.667 -7.578 1.00 69.56 105 ASN A N 1
ATOM 758 C CA . ASN A 1 105 ? -8.924 2.748 -7.993 1.00 69.56 105 ASN A CA 1
ATOM 759 C C . ASN A 1 105 ? -8.654 2.199 -9.413 1.00 69.56 105 ASN A C 1
ATOM 761 O O . ASN A 1 105 ? -7.625 2.517 -9.992 1.00 69.56 105 ASN A O 1
ATOM 765 N N . GLY A 1 106 ? -9.587 1.464 -10.027 1.00 71.69 106 GLY A N 1
ATOM 766 C CA . GLY A 1 106 ? -9.417 0.904 -11.377 1.00 71.69 106 GLY A CA 1
ATOM 767 C C . GLY A 1 106 ? -8.652 -0.428 -11.405 1.00 71.69 106 GLY A C 1
ATOM 768 O O . GLY A 1 106 ? -8.278 -0.967 -10.364 1.00 71.69 106 GLY A O 1
ATOM 769 N N . SER A 1 107 ? -8.455 -0.989 -12.602 1.00 75.56 107 SER A N 1
ATOM 770 C CA . SER A 1 107 ? -7.893 -2.338 -12.813 1.00 75.56 107 SER A CA 1
ATOM 771 C C . SER A 1 107 ? -6.406 -2.472 -12.484 1.00 75.56 107 SER A C 1
ATOM 773 O O . SER A 1 107 ? -5.944 -3.573 -12.200 1.00 75.56 107 SER A O 1
ATOM 775 N N . ASP A 1 108 ? -5.663 -1.366 -12.493 1.00 81.62 108 ASP A N 1
ATOM 776 C CA . ASP A 1 108 ? -4.203 -1.358 -12.306 1.00 81.62 108 ASP A CA 1
ATOM 777 C C . ASP A 1 108 ? -3.776 -1.483 -10.832 1.00 81.62 108 ASP A C 1
ATOM 779 O O . ASP A 1 108 ? -2.588 -1.420 -10.509 1.00 81.62 108 ASP A O 1
ATOM 783 N N . TYR A 1 109 ? -4.743 -1.609 -9.921 1.00 86.44 109 TYR A N 1
ATOM 784 C CA . TYR A 1 109 ? -4.524 -1.630 -8.482 1.00 86.44 109 TYR A CA 1
ATOM 785 C C . TYR A 1 109 ? -4.827 -3.017 -7.919 1.00 86.44 109 TYR A C 1
ATOM 787 O O . TYR A 1 109 ? -5.974 -3.471 -7.903 1.00 86.44 109 TYR A O 1
ATOM 795 N N . SER A 1 110 ? -3.802 -3.680 -7.389 1.00 86.88 110 SER A N 1
ATOM 796 C CA . SER A 1 110 ? -3.968 -4.933 -6.659 1.00 86.88 110 SER A CA 1
ATOM 797 C C . SER A 1 110 ? -4.490 -4.677 -5.245 1.00 86.88 110 SER A C 1
ATOM 799 O O . SER A 1 110 ? -4.203 -3.649 -4.625 1.00 86.88 110 SER A O 1
ATOM 801 N N . LYS A 1 111 ? -5.278 -5.624 -4.726 1.00 87.81 111 LYS A N 1
ATOM 802 C CA . LYS A 1 111 ? -5.969 -5.518 -3.434 1.00 87.81 111 LYS A CA 1
ATOM 803 C C . LYS A 1 111 ? -5.185 -6.219 -2.332 1.00 87.81 111 LYS A C 1
ATOM 805 O O . LYS A 1 111 ? -4.846 -7.399 -2.465 1.00 87.81 111 LYS A O 1
ATOM 810 N N . HIS A 1 112 ? -4.938 -5.511 -1.237 1.00 89.12 112 HIS A N 1
ATOM 811 C CA . HIS A 1 112 ? -4.098 -5.993 -0.151 1.00 89.12 112 HIS A CA 1
ATOM 812 C C . HIS A 1 112 ? -4.690 -5.695 1.222 1.00 89.12 112 HIS A C 1
ATOM 814 O O . HIS A 1 112 ? -5.534 -4.809 1.394 1.00 89.12 112 HIS A O 1
ATOM 820 N N . SER A 1 113 ? -4.218 -6.452 2.207 1.00 89.56 113 SER A N 1
ATOM 821 C CA . SER A 1 113 ? -4.547 -6.234 3.606 1.00 89.56 113 SER A CA 1
ATOM 822 C C . SER A 1 113 ? -3.328 -6.413 4.501 1.00 89.56 113 SER A C 1
ATOM 824 O O . SER A 1 113 ? -2.373 -7.128 4.190 1.00 89.56 113 SER A O 1
ATOM 826 N N . TYR A 1 114 ? -3.371 -5.738 5.641 1.00 90.06 114 TYR A N 1
ATOM 827 C CA . TYR A 1 114 ? -2.456 -5.943 6.749 1.00 90.06 114 TYR A CA 1
ATOM 828 C C . TYR A 1 114 ? -3.265 -6.071 8.022 1.00 90.06 114 TYR A C 1
ATOM 830 O O . TYR A 1 114 ? -4.123 -5.236 8.290 1.00 90.06 114 TYR A O 1
ATOM 838 N N . SER A 1 115 ? -2.973 -7.101 8.807 1.00 89.31 115 SER A N 1
ATOM 839 C CA . SER A 1 115 ? -3.584 -7.308 10.110 1.00 89.31 115 SER A CA 1
ATOM 840 C C . SER A 1 115 ? -2.497 -7.557 11.140 1.00 89.31 115 SER A C 1
ATOM 842 O O . SER A 1 115 ? -1.567 -8.327 10.898 1.00 89.31 115 SER A O 1
ATOM 844 N N . ASN A 1 116 ? -2.634 -6.914 12.295 1.00 88.50 116 ASN A N 1
ATOM 845 C CA . ASN A 1 116 ? -1.820 -7.176 13.482 1.00 88.50 116 ASN A CA 1
ATOM 846 C C . ASN A 1 116 ? -2.589 -7.988 14.543 1.00 88.50 116 ASN A C 1
ATOM 848 O O . ASN A 1 116 ? -2.181 -8.017 15.701 1.00 88.50 116 ASN A O 1
ATOM 852 N N . GLY A 1 117 ? -3.729 -8.584 14.172 1.00 87.94 117 GLY A N 1
ATOM 853 C CA . GLY A 1 117 ? -4.622 -9.316 15.075 1.00 87.94 117 GLY A CA 1
ATOM 854 C C . GLY A 1 117 ? -5.600 -8.445 15.874 1.00 87.94 117 GLY A C 1
ATOM 855 O O . GLY A 1 117 ? -6.557 -8.979 16.422 1.00 87.94 117 GLY A O 1
ATOM 856 N N . LEU A 1 118 ? -5.409 -7.122 15.924 1.00 90.00 118 LEU A N 1
ATOM 857 C CA . LEU A 1 118 ? -6.326 -6.190 16.598 1.00 90.00 118 LEU A CA 1
ATOM 858 C C . LEU A 1 118 ? -7.175 -5.396 15.609 1.00 90.00 118 LEU A C 1
ATOM 860 O O . LEU A 1 118 ? -8.353 -5.152 15.850 1.00 90.00 118 LEU A O 1
ATOM 864 N N . TRP A 1 119 ? -6.570 -4.969 14.509 1.00 91.50 119 TRP A N 1
ATOM 865 C CA . TRP A 1 119 ? -7.239 -4.247 13.441 1.00 91.50 119 TRP A CA 1
ATOM 866 C C . TRP A 1 119 ? -6.661 -4.665 12.095 1.00 91.50 119 TRP A C 1
ATOM 868 O O . TRP A 1 119 ? -5.538 -5.175 12.006 1.00 91.50 119 TRP A O 1
ATOM 878 N N . THR A 1 120 ? -7.445 -4.442 11.048 1.00 91.06 120 THR A N 1
ATOM 879 C CA . THR A 1 120 ? -7.073 -4.762 9.672 1.00 91.06 120 THR A CA 1
ATOM 880 C C . THR A 1 120 ? -7.117 -3.490 8.843 1.00 91.06 120 THR A C 1
ATOM 882 O O . THR A 1 120 ? -8.122 -2.789 8.822 1.00 91.06 120 THR A O 1
ATOM 885 N N . MET A 1 121 ? -6.019 -3.176 8.165 1.00 91.31 121 MET A N 1
ATOM 886 C CA . MET A 1 121 ? -5.949 -2.097 7.187 1.00 91.31 121 MET A CA 1
ATOM 887 C C . MET A 1 121 ? -6.057 -2.676 5.785 1.00 91.31 121 MET A C 1
ATOM 889 O O . MET A 1 121 ? -5.354 -3.628 5.438 1.00 91.31 121 MET A O 1
ATOM 893 N N . TYR A 1 122 ? -6.899 -2.047 4.976 1.00 91.00 122 TYR A N 1
ATOM 894 C CA . TYR A 1 122 ? -7.066 -2.342 3.565 1.00 91.00 122 TYR A CA 1
ATOM 895 C C . TYR A 1 122 ? -6.442 -1.238 2.732 1.00 91.00 122 TYR A C 1
ATOM 897 O O . TYR A 1 122 ? -6.625 -0.042 2.982 1.00 91.00 122 TYR A O 1
ATOM 905 N N . TYR A 1 123 ? -5.684 -1.660 1.734 1.00 90.81 123 TYR A N 1
ATOM 906 C CA . TYR A 1 123 ? -4.949 -0.763 0.866 1.00 90.81 123 TYR A CA 1
ATOM 907 C C . TYR A 1 123 ? -4.789 -1.400 -0.507 1.00 90.81 123 TYR A C 1
ATOM 909 O O . TYR A 1 123 ? -4.965 -2.606 -0.703 1.00 90.81 123 TYR A O 1
ATOM 917 N N . THR A 1 124 ? -4.449 -0.565 -1.474 1.00 90.56 124 THR A N 1
ATOM 918 C CA . THR A 1 124 ? -4.128 -1.004 -2.825 1.00 90.56 124 THR A CA 1
ATOM 919 C C . THR A 1 124 ? -2.673 -0.742 -3.144 1.00 90.56 124 THR A C 1
ATOM 921 O O . THR A 1 124 ? -2.070 0.174 -2.582 1.00 90.56 124 THR A O 1
ATOM 924 N N . ILE A 1 125 ? -2.118 -1.549 -4.045 1.00 90.50 125 ILE A N 1
ATOM 925 C CA . ILE A 1 125 ? -0.809 -1.299 -4.639 1.00 90.50 125 ILE A CA 1
ATOM 926 C C . ILE A 1 125 ? -1.008 -1.111 -6.139 1.00 90.50 125 ILE A C 1
ATOM 928 O O . ILE A 1 125 ? -1.547 -1.989 -6.806 1.00 90.50 125 ILE A O 1
ATOM 932 N N . ARG A 1 126 ? -0.555 0.024 -6.673 1.00 91.50 126 ARG A N 1
ATOM 933 C CA . ARG A 1 126 ? -0.355 0.193 -8.116 1.00 91.50 126 ARG A CA 1
ATOM 934 C C . ARG A 1 126 ? 1.112 -0.013 -8.435 1.00 91.50 126 ARG A C 1
ATOM 936 O O . ARG A 1 126 ? 1.967 0.658 -7.853 1.00 91.50 126 ARG A O 1
ATOM 943 N N . THR A 1 127 ? 1.404 -0.902 -9.373 1.00 90.12 127 THR A N 1
ATOM 944 C CA . THR A 1 127 ? 2.775 -1.155 -9.813 1.00 90.12 127 THR A CA 1
ATOM 945 C C . THR A 1 127 ? 3.100 -0.326 -11.052 1.00 90.12 127 THR A C 1
ATOM 947 O O . THR A 1 127 ? 2.288 -0.154 -11.959 1.00 90.12 127 THR A O 1
ATOM 950 N N . VAL A 1 128 ? 4.297 0.253 -11.077 1.00 91.62 128 VAL A N 1
ATOM 951 C CA . VAL A 1 128 ? 4.822 1.005 -12.220 1.00 91.62 128 VAL A CA 1
ATOM 952 C C . VAL A 1 128 ? 6.171 0.406 -12.568 1.00 91.62 128 VAL A C 1
ATOM 954 O O . VAL A 1 128 ? 7.128 0.598 -11.827 1.00 91.62 128 VAL A O 1
ATOM 957 N N . CYS A 1 129 ? 6.250 -0.307 -13.688 1.00 90.25 129 CYS A N 1
ATOM 958 C CA . CYS A 1 129 ? 7.408 -1.128 -14.041 1.00 90.25 129 CYS A CA 1
ATOM 959 C C . CYS A 1 129 ? 8.158 -0.523 -15.233 1.00 90.25 129 CYS A C 1
ATOM 961 O O . CYS A 1 129 ? 7.809 -0.769 -16.386 1.00 90.25 129 CYS A O 1
ATOM 963 N N . LYS A 1 130 ? 9.166 0.323 -14.973 1.00 90.50 130 LYS A N 1
ATOM 964 C CA . LYS A 1 130 ? 9.903 1.047 -16.028 1.00 90.50 130 LYS A CA 1
ATOM 965 C C . LYS A 1 130 ? 11.365 0.630 -16.161 1.00 90.50 130 LYS A C 1
ATOM 967 O O . LYS A 1 130 ? 11.997 1.085 -17.112 1.00 90.50 130 LYS A O 1
ATOM 972 N N . CYS A 1 131 ? 11.920 -0.203 -15.271 1.00 87.12 131 CYS A N 1
ATOM 973 C CA . CYS A 1 131 ? 13.349 -0.551 -15.323 1.00 87.12 131 CYS A CA 1
ATOM 974 C C . CYS A 1 131 ? 13.741 -1.168 -16.674 1.00 87.12 131 CYS A C 1
ATOM 976 O O . CYS A 1 131 ? 14.562 -0.588 -17.380 1.00 87.12 131 CYS A O 1
ATOM 978 N N . LYS A 1 132 ? 13.058 -2.240 -17.099 1.00 85.31 132 LYS A N 1
ATOM 979 C CA . LYS A 1 132 ? 13.296 -2.904 -18.394 1.00 85.31 132 LYS A CA 1
ATOM 980 C C . LYS A 1 132 ? 13.183 -1.954 -19.591 1.00 85.31 132 LYS A C 1
ATOM 982 O O . LYS A 1 132 ? 14.011 -1.992 -20.494 1.00 85.31 132 LYS A O 1
ATOM 987 N N . GLY A 1 133 ? 12.180 -1.075 -19.598 1.00 83.19 133 GLY A N 1
ATOM 988 C CA . GLY A 1 133 ? 11.981 -0.108 -20.684 1.00 83.19 133 GLY A CA 1
ATOM 989 C C . GLY A 1 133 ? 13.066 0.973 -20.749 1.00 83.19 133 GLY A C 1
ATOM 990 O O . GLY A 1 133 ? 13.426 1.413 -21.837 1.00 83.19 133 GLY A O 1
ATOM 991 N N . LYS A 1 134 ? 13.612 1.383 -19.597 1.00 82.06 134 LYS A N 1
ATOM 992 C CA . LYS A 1 134 ? 14.661 2.411 -19.512 1.00 82.06 134 LYS A CA 1
ATOM 993 C C . LYS A 1 134 ? 16.049 1.888 -19.874 1.00 82.06 134 LYS A C 1
ATOM 995 O O . LYS A 1 134 ? 16.843 2.640 -20.425 1.00 82.06 134 LYS A O 1
ATOM 1000 N N . THR A 1 135 ? 16.347 0.634 -19.550 1.00 79.12 135 THR A N 1
ATOM 1001 C CA . THR A 1 135 ? 17.691 0.054 -19.715 1.00 79.12 135 THR A CA 1
ATOM 1002 C C . THR A 1 135 ? 17.802 -0.874 -20.916 1.00 79.12 135 THR A C 1
ATOM 1004 O O . THR A 1 135 ? 18.911 -1.160 -21.351 1.00 79.12 135 THR A O 1
ATOM 1007 N N . ARG A 1 136 ? 16.666 -1.362 -21.438 1.00 79.50 136 ARG A N 1
ATOM 1008 C CA . ARG A 1 136 ? 16.578 -2.488 -22.386 1.00 79.50 136 ARG A CA 1
ATOM 1009 C C . ARG A 1 136 ? 17.150 -3.806 -21.843 1.00 79.50 136 ARG A C 1
ATOM 1011 O O . ARG A 1 136 ? 17.272 -4.764 -22.597 1.00 79.50 136 ARG A O 1
ATOM 1018 N N . ASP A 1 137 ? 17.443 -3.869 -20.547 1.00 79.00 137 ASP A N 1
ATOM 1019 C CA . ASP A 1 137 ? 17.909 -5.063 -19.848 1.00 79.00 137 ASP A CA 1
ATOM 1020 C C . ASP A 1 137 ? 16.742 -5.690 -19.073 1.00 79.00 137 ASP A C 1
ATOM 1022 O O . ASP A 1 137 ? 16.092 -5.037 -18.252 1.00 79.00 137 ASP A O 1
ATOM 1026 N N . ALA A 1 138 ? 16.470 -6.967 -19.345 1.00 75.12 138 ALA A N 1
ATOM 1027 C CA . ALA A 1 138 ? 15.423 -7.733 -18.677 1.00 75.12 138 ALA A CA 1
ATOM 1028 C C . ALA A 1 138 ? 15.711 -7.971 -17.185 1.00 75.12 138 ALA A C 1
ATOM 1030 O O . ALA A 1 138 ? 14.771 -8.189 -16.425 1.00 75.12 138 ALA A O 1
ATOM 1031 N N . MET A 1 139 ? 16.979 -7.896 -16.774 1.00 77.31 139 MET A N 1
ATOM 1032 C CA . MET A 1 139 ? 17.424 -8.093 -15.394 1.00 77.31 139 MET A CA 1
ATOM 1033 C C . MET A 1 139 ? 17.578 -6.777 -14.625 1.00 77.31 139 MET A C 1
ATOM 1035 O O . MET A 1 139 ? 17.992 -6.788 -13.467 1.00 77.31 139 MET A O 1
ATOM 1039 N N . ALA A 1 140 ? 17.236 -5.635 -15.233 1.00 80.44 140 ALA A N 1
ATOM 1040 C CA . ALA A 1 140 ? 17.363 -4.343 -14.576 1.00 80.44 140 ALA A CA 1
ATOM 1041 C C . ALA A 1 140 ? 16.444 -4.231 -13.353 1.00 80.44 140 ALA A C 1
ATOM 1043 O O . ALA A 1 140 ? 15.217 -4.303 -13.459 1.00 80.44 140 ALA A O 1
ATOM 1044 N N . MET A 1 141 ? 17.062 -3.978 -12.201 1.00 82.38 141 MET A N 1
ATOM 1045 C CA . MET A 1 141 ? 16.395 -3.826 -10.912 1.00 82.38 141 MET A CA 1
ATOM 1046 C C . MET A 1 141 ? 16.327 -2.352 -10.492 1.00 82.38 141 MET A C 1
ATOM 1048 O O . MET A 1 141 ? 17.202 -1.560 -10.861 1.00 82.38 141 MET A O 1
ATOM 1052 N N . PRO A 1 142 ? 15.311 -1.954 -9.708 1.00 85.12 142 PRO A N 1
ATOM 1053 C CA . PRO A 1 142 ? 15.265 -0.621 -9.132 1.00 85.12 142 PRO A CA 1
ATOM 1054 C C . PRO A 1 142 ? 16.328 -0.441 -8.044 1.00 85.12 142 PRO A C 1
ATOM 1056 O O . PRO A 1 142 ? 16.676 -1.374 -7.324 1.00 85.12 142 PRO A O 1
ATOM 1059 N N . MET A 1 143 ? 16.781 0.797 -7.869 1.00 82.81 143 MET A N 1
ATOM 1060 C CA . MET A 1 143 ? 17.574 1.196 -6.709 1.00 82.81 143 MET A CA 1
ATOM 1061 C C . MET A 1 143 ? 16.649 1.821 -5.664 1.00 82.81 143 MET A C 1
ATOM 1063 O O . MET A 1 143 ? 16.233 2.961 -5.838 1.00 82.81 143 MET A O 1
ATOM 1067 N N . CYS A 1 144 ? 16.336 1.094 -4.591 1.00 82.50 144 CYS A N 1
ATOM 1068 C CA . CYS A 1 144 ? 15.608 1.646 -3.445 1.00 82.50 144 CYS A CA 1
ATOM 1069 C C . CYS A 1 144 ? 16.637 2.174 -2.456 1.00 82.50 144 CYS A C 1
ATOM 1071 O O . CYS A 1 144 ? 17.323 1.364 -1.847 1.00 82.50 144 CYS A O 1
ATOM 1073 N N . ARG A 1 145 ? 16.805 3.497 -2.343 1.00 74.00 145 ARG A N 1
ATOM 1074 C CA . ARG A 1 145 ? 17.887 4.092 -1.531 1.00 74.00 145 ARG A CA 1
ATOM 1075 C C . ARG A 1 145 ? 17.536 4.265 -0.051 1.00 74.00 145 ARG A C 1
ATOM 1077 O O . ARG A 1 145 ? 18.426 4.498 0.763 1.00 74.00 145 ARG A O 1
ATOM 1084 N N . ALA A 1 146 ? 16.252 4.216 0.296 1.00 71.00 146 ALA A N 1
ATOM 1085 C CA . ALA A 1 146 ? 15.779 4.436 1.658 1.00 71.00 146 ALA A CA 1
ATOM 1086 C C . ALA A 1 146 ? 15.672 3.128 2.454 1.00 71.00 146 ALA A C 1
ATOM 1088 O O . ALA A 1 146 ? 15.232 2.102 1.934 1.00 71.00 146 ALA A O 1
ATOM 1089 N N . ALA A 1 147 ? 15.954 3.194 3.760 1.00 66.44 147 ALA A N 1
ATOM 1090 C CA . ALA A 1 147 ? 15.819 2.058 4.679 1.00 66.44 147 ALA A CA 1
ATOM 1091 C C . ALA A 1 147 ? 14.395 1.464 4.700 1.00 66.44 147 ALA A C 1
ATOM 1093 O O . ALA A 1 147 ? 14.226 0.258 4.862 1.00 66.44 147 ALA A O 1
ATOM 1094 N N . THR A 1 148 ? 13.373 2.299 4.488 1.00 64.12 148 THR A N 1
ATOM 1095 C CA . THR A 1 148 ? 11.957 1.902 4.413 1.00 64.12 148 THR A CA 1
ATOM 1096 C C . THR A 1 148 ? 11.489 1.545 3.001 1.00 64.12 148 THR A C 1
ATOM 1098 O O . THR A 1 148 ? 10.286 1.522 2.749 1.00 64.12 148 THR A O 1
ATOM 1101 N N . SER A 1 149 ? 12.411 1.327 2.058 1.00 72.62 149 SER A N 1
ATOM 1102 C CA . SER A 1 149 ? 12.111 1.073 0.637 1.00 72.62 149 SER A CA 1
ATOM 1103 C C . SER A 1 149 ? 11.533 2.259 -0.128 1.00 72.62 149 SER A C 1
ATOM 1105 O O . SER A 1 149 ? 11.313 2.131 -1.330 1.00 72.62 149 SER A O 1
ATOM 1107 N N . GLN A 1 150 ? 11.266 3.383 0.546 1.00 76.94 150 GLN A N 1
ATOM 1108 C CA . GLN A 1 150 ? 10.542 4.509 -0.029 1.00 76.94 150 GLN A CA 1
ATOM 1109 C C . GLN A 1 150 ? 11.427 5.331 -0.962 1.00 76.94 150 GLN A C 1
ATOM 1111 O O . GLN A 1 150 ? 12.272 6.096 -0.502 1.00 76.94 150 GLN A O 1
ATOM 1116 N N . ASP A 1 151 ? 11.234 5.184 -2.271 1.00 82.19 151 ASP A N 1
ATOM 1117 C CA . ASP A 1 151 ? 12.039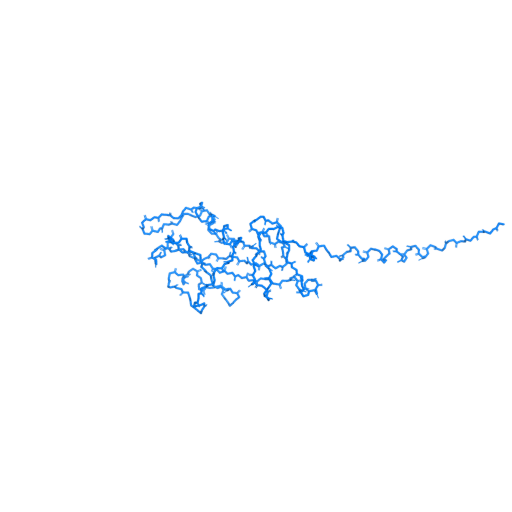 5.886 -3.273 1.00 82.19 151 ASP A CA 1
ATOM 1118 C C . ASP A 1 151 ? 11.223 6.185 -4.535 1.00 82.19 151 ASP A C 1
ATOM 1120 O O . ASP A 1 151 ? 11.026 5.329 -5.396 1.00 82.19 151 ASP A O 1
ATOM 1124 N N . VAL A 1 152 ? 10.763 7.433 -4.659 1.00 84.25 152 VAL A N 1
ATOM 1125 C CA . VAL A 1 152 ? 9.984 7.903 -5.819 1.00 84.25 152 VAL A CA 1
ATOM 1126 C C . VAL A 1 152 ? 10.813 8.008 -7.102 1.00 84.25 152 VAL A C 1
ATOM 1128 O O . VAL A 1 152 ? 10.246 8.097 -8.191 1.00 84.25 152 VAL A O 1
ATOM 1131 N N . SER A 1 153 ? 12.146 8.021 -6.993 1.00 84.38 153 SER A N 1
ATOM 1132 C CA . SER A 1 153 ? 13.059 8.155 -8.134 1.00 84.38 153 SER A CA 1
ATOM 1133 C C . SER A 1 153 ? 13.381 6.816 -8.803 1.00 84.38 153 SER A C 1
ATOM 1135 O O . SER A 1 153 ? 13.909 6.786 -9.921 1.00 84.38 153 SER A O 1
ATOM 1137 N N . ALA A 1 154 ? 13.038 5.704 -8.147 1.00 87.44 154 ALA A N 1
ATOM 1138 C CA . ALA A 1 154 ? 13.299 4.368 -8.646 1.00 87.44 154 ALA A CA 1
ATOM 1139 C C . ALA A 1 154 ? 12.534 4.053 -9.943 1.00 87.44 154 ALA A C 1
ATOM 1141 O O . ALA A 1 154 ? 11.466 4.590 -10.241 1.00 87.44 154 ALA A O 1
ATOM 1142 N N . CYS A 1 155 ? 13.094 3.151 -10.753 1.00 87.69 155 CYS A N 1
ATOM 1143 C CA . CYS A 1 155 ? 12.492 2.784 -12.033 1.00 87.69 155 CYS A CA 1
ATOM 1144 C C . CYS A 1 155 ? 11.306 1.813 -11.910 1.00 87.69 155 CYS A C 1
ATOM 1146 O O . CYS A 1 155 ? 10.437 1.839 -12.779 1.00 87.69 155 CYS A O 1
ATOM 1148 N N . ASN A 1 156 ? 11.235 1.008 -10.848 1.00 90.25 156 ASN A N 1
ATOM 1149 C CA . ASN A 1 156 ? 10.062 0.208 -10.507 1.00 90.25 156 ASN A CA 1
ATOM 1150 C C . ASN A 1 156 ? 9.487 0.706 -9.183 1.00 90.25 156 ASN A C 1
ATOM 1152 O O . ASN A 1 156 ? 10.215 0.779 -8.190 1.00 90.25 156 ASN A O 1
ATOM 1156 N N . LEU A 1 157 ? 8.191 1.013 -9.170 1.00 91.19 157 LEU A N 1
ATOM 1157 C CA . LEU A 1 157 ? 7.489 1.559 -8.010 1.00 91.19 157 LEU A CA 1
ATOM 1158 C C . LEU A 1 157 ? 6.294 0.683 -7.639 1.00 91.19 157 LEU A C 1
ATOM 1160 O O . LEU A 1 157 ? 5.562 0.218 -8.512 1.00 91.19 157 LEU A O 1
ATOM 1164 N N . ALA A 1 158 ? 6.080 0.518 -6.340 1.00 91.88 158 ALA A N 1
ATOM 1165 C CA . ALA A 1 158 ? 4.883 -0.044 -5.736 1.00 91.88 158 ALA A CA 1
ATOM 1166 C C . ALA A 1 158 ? 4.218 1.062 -4.910 1.00 91.88 158 ALA A C 1
ATOM 1168 O O . ALA A 1 158 ? 4.673 1.402 -3.817 1.00 91.88 158 ALA A O 1
ATOM 1169 N N . ILE A 1 159 ? 3.172 1.663 -5.472 1.00 91.94 159 ILE A N 1
ATOM 1170 C CA . ILE A 1 159 ? 2.491 2.824 -4.899 1.00 91.94 159 ILE A CA 1
ATOM 1171 C C . ILE A 1 159 ? 1.353 2.335 -4.006 1.00 91.94 159 ILE A C 1
ATOM 1173 O O . ILE A 1 159 ? 0.369 1.786 -4.498 1.00 91.94 159 ILE A O 1
ATOM 1177 N N . PHE A 1 160 ? 1.495 2.540 -2.701 1.00 91.94 160 PHE A N 1
ATOM 1178 C CA . PHE A 1 160 ? 0.539 2.173 -1.667 1.00 91.94 160 PHE A CA 1
ATOM 1179 C C . PHE A 1 160 ? -0.493 3.272 -1.496 1.00 91.94 160 PHE A C 1
ATOM 1181 O O . PHE A 1 160 ? -0.159 4.387 -1.093 1.00 91.94 160 PHE A O 1
ATOM 1188 N N . LYS A 1 161 ? -1.757 2.926 -1.710 1.00 91.44 161 LYS A N 1
ATOM 1189 C CA . LYS A 1 161 ? -2.884 3.820 -1.474 1.00 91.44 161 LYS A CA 1
ATOM 1190 C C . LYS A 1 161 ? -3.794 3.246 -0.401 1.00 91.44 161 LYS A C 1
ATOM 1192 O O . LYS A 1 161 ? -4.252 2.108 -0.510 1.00 91.44 161 LYS A O 1
ATOM 1197 N N . PHE A 1 162 ? -4.037 4.042 0.633 1.00 91.56 162 PHE A N 1
ATOM 1198 C CA . PHE A 1 162 ? -4.921 3.686 1.736 1.00 91.56 162 PHE A CA 1
ATOM 1199 C C . PHE A 1 162 ? -6.371 3.626 1.258 1.00 91.56 162 PHE A C 1
ATOM 1201 O O . PHE A 1 162 ? -6.784 4.453 0.446 1.00 91.56 162 PHE A O 1
ATOM 1208 N N . CYS A 1 163 ? -7.145 2.692 1.803 1.00 89.88 163 CYS A N 1
ATOM 1209 C CA . CYS A 1 163 ? -8.589 2.681 1.615 1.00 89.88 163 CYS A CA 1
ATOM 1210 C C . CYS A 1 163 ? -9.353 2.851 2.922 1.00 89.88 163 CYS A C 1
ATOM 1212 O O . CYS A 1 163 ? -10.165 3.761 3.062 1.00 89.88 163 CYS A O 1
ATOM 1214 N N . SER A 1 164 ? -9.140 1.930 3.861 1.00 90.88 164 SER A N 1
ATOM 1215 C CA . SER A 1 164 ? -9.877 1.880 5.114 1.00 90.88 164 SER A CA 1
ATOM 1216 C C . SER A 1 164 ? -9.106 1.088 6.158 1.00 90.88 164 SER A C 1
ATOM 1218 O O . SER A 1 164 ? -8.144 0.369 5.869 1.00 90.88 164 SER A O 1
ATOM 1220 N N . VAL A 1 165 ? -9.549 1.228 7.398 1.00 91.69 165 VAL A N 1
ATOM 1221 C CA . VAL A 1 165 ? -9.120 0.395 8.509 1.00 91.69 165 VAL A CA 1
ATOM 1222 C C . VAL A 1 165 ? -10.360 -0.050 9.264 1.00 91.69 165 VAL A C 1
ATOM 1224 O O . VAL A 1 165 ? -11.334 0.696 9.362 1.00 91.69 165 VAL A O 1
ATOM 1227 N N . GLU A 1 166 ? -10.338 -1.274 9.761 1.00 90.56 166 GLU A N 1
ATOM 1228 C CA . GLU A 1 166 ? -11.424 -1.857 10.535 1.00 90.56 166 GLU A CA 1
ATOM 1229 C C . GLU A 1 166 ? -10.911 -2.466 11.835 1.00 90.56 166 GLU A C 1
ATOM 1231 O O . GLU A 1 166 ? -9.752 -2.871 11.955 1.00 90.56 166 GLU A O 1
ATOM 1236 N N . MET A 1 167 ? -11.819 -2.593 12.791 1.00 90.44 167 MET A N 1
ATOM 1237 C CA . MET A 1 167 ? -11.608 -3.317 14.033 1.00 90.44 167 MET A CA 1
ATOM 1238 C C . MET A 1 167 ? -12.827 -4.199 14.276 1.00 90.44 167 MET A C 1
ATOM 1240 O O . MET A 1 167 ? -13.956 -3.715 14.236 1.00 90.44 167 MET A O 1
ATOM 1244 N N . ASN A 1 168 ? -12.605 -5.495 14.508 1.00 85.56 168 ASN A N 1
ATOM 1245 C CA . ASN A 1 168 ? -13.675 -6.483 14.702 1.00 85.56 168 ASN A CA 1
ATOM 1246 C C . ASN A 1 168 ? -14.725 -6.475 13.566 1.00 85.56 168 ASN A C 1
ATOM 1248 O O . ASN A 1 168 ? -15.925 -6.523 13.825 1.00 85.56 168 ASN A O 1
ATOM 1252 N N . GLY A 1 169 ? -14.281 -6.345 12.310 1.00 81.19 169 GLY A N 1
ATOM 1253 C CA . GLY A 1 169 ? -15.157 -6.313 11.129 1.00 81.19 169 GLY A CA 1
ATOM 1254 C C . GLY A 1 169 ? -15.961 -5.020 10.939 1.00 81.19 169 GLY A C 1
ATOM 1255 O O . GLY A 1 169 ? -16.770 -4.936 10.018 1.00 81.19 169 GLY A O 1
ATOM 1256 N N . SER A 1 170 ? -15.759 -4.010 11.793 1.00 86.25 170 SER A N 1
ATOM 1257 C CA . SER A 1 170 ? -16.417 -2.704 11.684 1.00 86.25 170 SER A CA 1
ATOM 1258 C C . SER A 1 170 ? -15.435 -1.636 11.188 1.00 86.25 170 SER A C 1
ATOM 1260 O O . SER A 1 170 ? -14.351 -1.514 11.769 1.00 86.25 170 SER A O 1
ATOM 1262 N N . PRO A 1 171 ? -15.785 -0.840 10.158 1.00 87.94 171 PRO A N 1
ATOM 1263 C CA . PRO A 1 171 ? -14.957 0.275 9.700 1.00 87.94 171 PRO A CA 1
ATOM 1264 C C . PRO A 1 171 ? -14.696 1.297 10.810 1.00 87.94 171 PRO A C 1
ATOM 1266 O O . PRO A 1 171 ? -15.601 1.638 11.571 1.00 87.94 171 PRO A O 1
ATOM 1269 N N . CYS A 1 172 ? -13.473 1.814 10.871 1.00 89.62 172 CYS A N 1
ATOM 1270 C CA . CYS A 1 172 ? -13.124 2.940 11.729 1.00 89.62 172 CYS A CA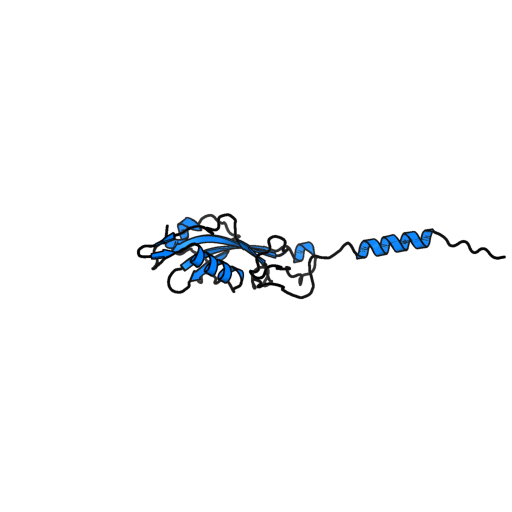 1
ATOM 1271 C C . CYS A 1 172 ? -13.214 4.260 10.953 1.00 89.62 172 CYS A C 1
ATOM 1273 O O . CYS A 1 172 ? -12.928 4.302 9.752 1.00 89.62 172 CYS A O 1
ATOM 1275 N N . THR A 1 173 ? -13.565 5.341 11.649 1.00 88.19 173 THR A N 1
ATOM 1276 C CA . THR A 1 173 ? -13.733 6.690 11.076 1.00 88.19 173 THR A CA 1
ATOM 1277 C C . THR A 1 173 ? -12.567 7.602 11.384 1.00 88.19 173 THR A C 1
ATOM 1279 O O . THR A 1 173 ? -12.080 7.561 12.534 1.00 88.19 173 THR A O 1
#

=== Feature glossary ===
Feature key, reading from the visual/contextual features back to the raw sequence:

Rendered structure images. Six rendered views show the 3D structure from the faces of a cube — i.e. along ±x, ±y, ±z. Rendering representation is drawn randomly per protein from cartoon (secondary-structure ribbons), sticks (backbone bonds), or molecular surface; coloring is either N→C rainbow (blue at the N-terminus through red at the C-terminus) or one color per chain.

Contact-map, Ramachandran, and PAE plots. The contact map is a binary N×N matrix image: pixel (i, j) is dark where Cα_i and Cα_j are within 8 Å and |i−j|>4. Because the |i−j|>4 filter removes local helical contacts, off-diagonal stripes parallel to the main diagonal indicate parallel β-sheets; stripes perpendicular to it indicate antiparallel β-sheets. The Ramachandran plot scatters every residue's (φ, ψ) pair against the sterically allowed regions. The PAE heatmap renders the predicted-aligned-error matrix.

InterPro / GO / CATH / organism. Database cross-references. InterPro integrates a dozen domain/family signature databases into unified entries with residue-range hits. GO terms attach function/process/location labels with evidence codes. CATH codes position the fold in a four-level structural taxonomy. Organism is the NCBI-taxonomy species name.

Nearest PDB structures. The Foldseek neighbor list gives the closest experimentally determined structures in the PDB, ranked by structural alignment. TM-score near 1 means near-identical fold; near 0.3 means only rough topology match. This is how one finds what a novel AlphaFold prediction most resembles in the solved-structure universe.

Predicted aligned error. PAE(i, j) answers: if I align the predicted and true structures on residue i, how far off (in Å) do I expect residue j to be? A block-diagonal PAE matrix with low values on the blocks and high values off-diagonal is the signature of a multi-domain protein with confidently predicted domains but uncertain inter-domain orientation.

Solvent-accessible surface area. Accessible surface area quantifies burial. A residue with SASA near zero is packed into the hydrophobic core; one with SASA >100 Å² sits on the surface. Computed here via the Shrake–Rupley numerical algorithm with a 1.4 Å probe.

B-factor. B-factor (Debye–Waller factor) reflects atomic displacement in the crystal lattice. It is an experimental observable (units Å²), not a prediction; low values mean the atom is pinned down, high values mean it moves or is heterogeneous across the crystal.

pLDDT. For AlphaFold models, the B-factor field carries pLDDT — the model's own estimate of local accuracy on a 0–100 scale. Regions with pLDDT<50 should be treated as essentially unmodeled; they often correspond to intrinsically disordered segments.

Backbone torsions (φ/ψ). φ (phi) and ψ (psi) are the two rotatable backbone dihedrals per residue: φ is the C(i-1)–N–Cα–C torsion, ψ is the N–Cα–C–N(i+1) torsion, both in degrees on (−180°, 180°]. α-helical residues cluster near (−60°, −45°); β-strand residues near (−120°, +130°). A Ramachandran plot is simply a scatter of (φ, ψ) for every residue.

Radius of gyration, Cα contacts, bounding box. Radius of gyration (Rg) is the root-mean-square distance of Cα atoms from their centroid — a single number for overall size and compactness. A globular domain of N residues has Rg ≈ 2.2·N^0.38 Å; an extended or disordered chain has a much larger Rg. The Cα contact count is the number of residue pairs whose Cα atoms are within 8 Å and are more than four positions apart in sequence — a standard proxy for tertiary packing density. The bounding box is the smallest axis-aligned box enclosing all Cα atoms.

Secondary structure (3-state, P-SEA). Three-state secondary structure (P-SEA) collapses the eight DSSP classes into helix (a), strand (b), and coil (c). P-SEA assigns these from Cα geometry alone — distances and angles — without requiring backbone oxygens, so it works on any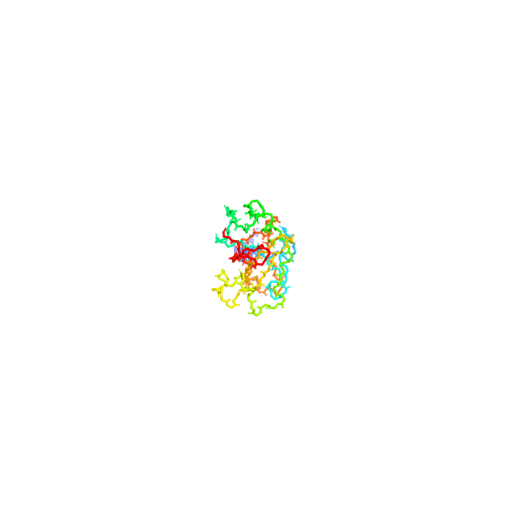 Cα trace.

Secondary structure (8-state, DSSP). DSSP 8-state secondary structure assigns each residue one of H (α-helix), G (3₁₀-helix), I (π-helix), E (extended β-strand), B (isolated β-bridge), T (hydrogen-bonded turn), S (bend), or '-' (coil). The assignment is computed from backbone hydrogen-bond geometry via the Kabsch–Sander algorithm.

Foldseek 3Di. A 3Di character summarizes, for each residue, the relative orientation of the Cα frame of its nearest spatial neighbor. Because it encodes fold topology rather than chemistry, 3Di alignments detect remote structural similarity that sequence alignment misses.

mmCIF coordinates. The mmCIF block holds the 3D Cartesian coordinates of each backbone atom (N,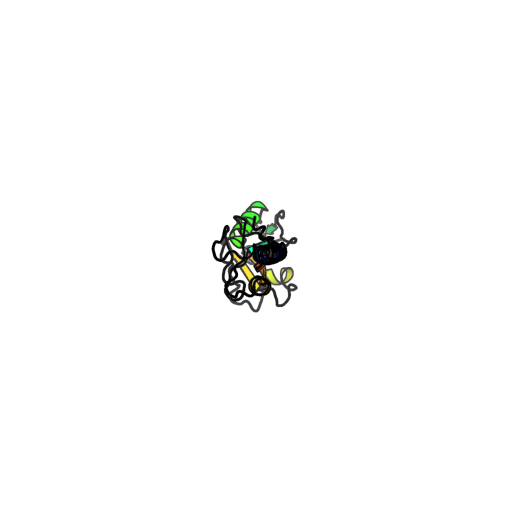 Cα, C, O) in ångströms. mmCIF is the PDB's canonical archive format — a tagged-loop text representation of the atomic model.

Sequence. Sequence gives the chain of amino acids in standard one-letter code (A=alanine, C=cysteine, …, Y=tyrosine), read N→C. It is the only feature that is directly encoded by the gene; all structural features are derived from the folded form of this sequence.